Protein AF-A0A530GFE8-F1 (afdb_monomer_lite)

Secondary structure (DSSP, 8-state):
--TT--------PSP--TTTTT-S----SSSTT-TTSPP-------------HHHHHHHSTT-SSGGGS-GGGS------TTTS---

Structure (mmCIF, N/CA/C/O backbone):
data_AF-A0A530GFE8-F1
#
_entry.id   AF-A0A530GFE8-F1
#
loop_
_atom_site.group_PDB
_atom_site.id
_atom_site.type_symbol
_atom_site.label_atom_id
_atom_site.label_alt_id
_atom_site.label_comp_id
_atom_site.label_asym_id
_atom_site.label_entity_id
_atom_site.label_seq_id
_atom_site.pdbx_PDB_ins_code
_atom_site.Cartn_x
_atom_site.Cartn_y
_atom_site.Cartn_z
_atom_site.occupancy
_atom_site.B_iso_or_equiv
_atom_site.auth_seq_id
_atom_site.auth_comp_id
_atom_site.auth_asym_id
_atom_site.auth_atom_id
_atom_site.pdbx_PDB_model_num
ATOM 1 N N . GLY A 1 1 ? 0.262 -16.488 23.675 1.00 74.31 1 GLY A N 1
ATOM 2 C CA . GLY A 1 1 ? -0.601 -16.308 22.490 1.00 74.31 1 GLY A CA 1
ATOM 3 C C . GLY A 1 1 ? -2.031 -16.065 22.930 1.00 74.31 1 GLY A C 1
ATOM 4 O O . GLY A 1 1 ? -2.309 -16.238 24.111 1.00 74.31 1 GLY A O 1
ATOM 5 N N . PHE A 1 2 ? -2.918 -15.691 22.006 1.00 87.88 2 PHE A N 1
ATOM 6 C CA . PHE A 1 2 ? -4.329 -15.386 22.288 1.00 87.88 2 PHE A CA 1
ATOM 7 C C . PHE A 1 2 ? -5.267 -16.344 21.530 1.00 87.88 2 PHE A C 1
ATOM 9 O O . PHE A 1 2 ? -5.936 -15.933 20.590 1.00 87.88 2 PHE A O 1
ATOM 16 N N . PRO A 1 3 ? -5.316 -17.636 21.902 1.00 85.62 3 PRO A N 1
ATOM 17 C CA . PRO A 1 3 ? -6.030 -18.663 21.132 1.00 85.62 3 PRO A CA 1
ATOM 18 C C . PRO A 1 3 ? -7.562 -18.515 21.127 1.00 85.62 3 PRO A C 1
ATOM 20 O O . PRO A 1 3 ? -8.230 -19.244 20.408 1.00 85.62 3 PRO A O 1
ATOM 23 N N . GLN A 1 4 ? -8.116 -17.611 21.940 1.00 93.88 4 GLN A N 1
ATOM 24 C CA . GLN A 1 4 ? -9.558 -17.355 22.067 1.00 93.88 4 GLN A CA 1
ATOM 25 C C . GLN A 1 4 ? -9.961 -15.969 21.534 1.00 93.88 4 GLN A C 1
ATOM 27 O O . GLN A 1 4 ? -11.093 -15.538 21.727 1.00 93.88 4 GLN A O 1
ATOM 32 N N . MET A 1 5 ? -9.034 -15.234 20.911 1.00 93.62 5 MET A N 1
ATOM 33 C CA . MET A 1 5 ? -9.333 -13.919 20.353 1.00 93.62 5 MET A CA 1
ATOM 34 C C . MET A 1 5 ? -9.988 -14.084 18.983 1.00 93.62 5 MET A C 1
ATOM 36 O O . MET A 1 5 ? -9.365 -14.596 18.055 1.00 93.62 5 MET A O 1
ATOM 40 N N . ALA A 1 6 ? -11.238 -13.644 18.862 1.00 92.75 6 ALA A N 1
ATOM 41 C CA . ALA A 1 6 ? -11.888 -13.495 17.568 1.00 92.75 6 ALA A CA 1
ATOM 42 C C . ALA A 1 6 ? -11.371 -12.219 16.887 1.00 92.75 6 ALA A C 1
ATOM 44 O O . ALA A 1 6 ? -11.251 -11.182 17.538 1.00 92.75 6 ALA A O 1
ATOM 45 N N . ILE A 1 7 ? -11.060 -12.304 15.593 1.00 94.44 7 ILE A N 1
ATOM 46 C CA . ILE A 1 7 ? -10.603 -11.171 14.783 1.00 94.44 7 ILE A CA 1
ATOM 47 C C . ILE A 1 7 ? -11.535 -11.065 13.579 1.00 94.44 7 ILE A C 1
ATOM 49 O O . ILE A 1 7 ? -11.674 -12.028 12.824 1.00 94.44 7 ILE A O 1
ATOM 53 N N . ASP A 1 8 ? -12.159 -9.901 13.416 1.00 95.56 8 ASP A N 1
ATOM 54 C CA . ASP A 1 8 ? -12.883 -9.522 12.204 1.00 95.56 8 ASP A CA 1
ATOM 55 C C . ASP A 1 8 ? -11.967 -8.645 11.340 1.00 95.56 8 ASP A C 1
ATOM 57 O O . ASP A 1 8 ? -11.390 -7.676 11.835 1.00 95.56 8 ASP A O 1
ATOM 61 N N . VAL A 1 9 ? -11.794 -9.008 10.067 1.00 95.62 9 VAL A N 1
ATOM 62 C CA . VAL A 1 9 ? -10.908 -8.304 9.129 1.00 95.62 9 VAL A CA 1
ATOM 63 C C . VAL A 1 9 ? -11.737 -7.779 7.970 1.00 95.62 9 VAL A C 1
ATOM 65 O O . VAL A 1 9 ? -12.382 -8.545 7.255 1.00 95.62 9 VAL A O 1
ATOM 68 N N . ARG A 1 10 ? -11.668 -6.464 7.760 1.00 95.19 10 ARG A N 1
ATOM 69 C CA . ARG A 1 10 ? -12.381 -5.746 6.701 1.00 95.19 10 ARG A CA 1
ATOM 70 C C . ARG A 1 10 ? -11.385 -4.995 5.826 1.00 95.19 10 ARG A C 1
ATOM 72 O O . ARG A 1 10 ? -10.360 -4.523 6.317 1.00 95.19 10 ARG A O 1
ATOM 79 N N . VAL A 1 11 ? -11.695 -4.890 4.536 1.00 92.19 11 VAL A N 1
ATOM 80 C CA . VAL A 1 11 ? -10.957 -4.059 3.575 1.00 92.19 11 VAL A CA 1
ATOM 81 C C . VAL A 1 11 ? -11.898 -2.955 3.126 1.00 92.19 11 VAL A C 1
ATOM 83 O O . VAL A 1 11 ? -12.962 -3.237 2.581 1.00 92.19 11 VAL A O 1
ATOM 86 N N . GLU A 1 12 ? -11.513 -1.714 3.400 1.00 90.94 12 GLU A N 1
ATOM 87 C CA . GLU A 1 12 ? -12.333 -0.525 3.172 1.00 90.94 12 GLU A CA 1
ATOM 88 C C . GLU A 1 12 ? -11.433 0.630 2.738 1.00 90.94 12 GLU A C 1
ATOM 90 O O . GLU A 1 12 ? -10.314 0.759 3.252 1.00 90.94 12 GLU A O 1
ATOM 95 N N . ASP A 1 13 ? -11.932 1.455 1.820 1.00 86.19 13 ASP A N 1
ATOM 96 C CA . ASP A 1 13 ? -11.269 2.682 1.387 1.00 86.19 13 ASP A CA 1
ATOM 97 C C . ASP A 1 13 ? -11.316 3.739 2.498 1.00 86.19 13 ASP A C 1
ATOM 99 O O . ASP A 1 13 ? -12.297 3.848 3.236 1.00 86.19 13 ASP A O 1
ATOM 103 N N . ASP A 1 14 ? -10.255 4.534 2.621 1.00 84.88 14 ASP A N 1
ATOM 104 C CA . ASP A 1 14 ? -10.225 5.652 3.561 1.00 84.88 14 ASP A CA 1
ATOM 105 C C . ASP A 1 14 ? -10.997 6.878 3.016 1.00 84.88 14 ASP A C 1
ATOM 107 O O . ASP A 1 14 ? -10.984 7.136 1.808 1.00 84.88 14 ASP A O 1
ATOM 111 N N . PRO A 1 15 ? -11.628 7.686 3.894 1.00 90.06 15 PRO A N 1
ATOM 112 C CA . PRO A 1 15 ? -11.706 7.516 5.348 1.00 90.06 15 PRO A CA 1
ATOM 113 C C . PRO A 1 15 ? -12.877 6.624 5.801 1.00 90.06 15 PRO A C 1
ATOM 115 O O . PRO A 1 15 ? -13.949 6.628 5.197 1.00 90.06 15 PRO A O 1
ATOM 118 N N . VAL A 1 16 ? -12.717 5.964 6.954 1.00 90.75 16 VAL A N 1
ATOM 119 C CA . VAL A 1 16 ? -13.789 5.245 7.664 1.00 90.75 16 VAL A CA 1
ATOM 120 C C . VAL A 1 16 ? -14.098 5.885 9.018 1.00 90.75 16 VAL A C 1
ATOM 122 O O . VAL A 1 16 ? -13.221 6.398 9.709 1.00 90.75 16 VAL A O 1
ATOM 125 N N . ASP A 1 17 ? -15.360 5.838 9.443 1.00 92.00 17 ASP A N 1
ATOM 126 C CA . ASP A 1 17 ? -15.743 6.284 10.786 1.00 92.00 17 ASP A CA 1
ATOM 127 C C . ASP A 1 17 ? -15.523 5.144 11.788 1.00 92.00 17 ASP A C 1
ATOM 129 O O . ASP A 1 17 ? -16.416 4.332 12.040 1.00 92.00 17 ASP A O 1
ATOM 133 N N . VAL A 1 18 ? -14.311 5.075 12.346 1.00 92.88 18 VAL A N 1
ATOM 134 C CA . VAL A 1 18 ? -13.902 3.979 13.240 1.00 92.88 18 VAL A CA 1
ATOM 135 C C . VAL A 1 18 ? -14.828 3.799 14.444 1.00 92.88 18 VAL A C 1
ATOM 137 O O . VAL A 1 18 ? -15.096 2.671 14.849 1.00 92.88 18 VAL A O 1
ATOM 140 N N . VAL A 1 19 ? -15.379 4.892 14.984 1.00 91.19 19 VAL A N 1
ATOM 141 C CA . VAL A 1 19 ? -16.257 4.833 16.159 1.00 91.19 19 VAL A CA 1
ATOM 142 C C . VAL A 1 19 ? -17.628 4.307 15.759 1.00 91.19 19 VAL A C 1
ATOM 144 O O . VAL A 1 19 ? -18.131 3.376 16.382 1.00 91.19 19 VAL A O 1
ATOM 147 N N . ARG A 1 20 ? -18.241 4.868 14.708 1.00 93.94 20 ARG A N 1
ATOM 148 C CA . ARG A 1 20 ? -19.581 4.437 14.275 1.00 93.94 20 ARG A CA 1
ATOM 149 C C . ARG A 1 20 ? -19.604 3.015 13.730 1.00 93.94 20 ARG A C 1
ATOM 151 O O . ARG A 1 20 ? -20.651 2.375 13.782 1.00 93.94 20 ARG A O 1
ATOM 158 N N . GLN A 1 21 ? -18.484 2.533 13.201 1.00 94.56 21 GLN A N 1
ATOM 159 C CA . GLN A 1 21 ? -18.381 1.203 12.606 1.00 94.56 21 GLN A CA 1
ATOM 160 C C . GLN A 1 21 ? -17.885 0.114 13.572 1.00 94.56 21 GLN A C 1
ATOM 162 O O . GLN A 1 21 ? -17.732 -1.039 13.155 1.00 94.56 21 GLN A O 1
ATOM 167 N N . ASN A 1 22 ? -17.678 0.451 14.853 1.00 94.25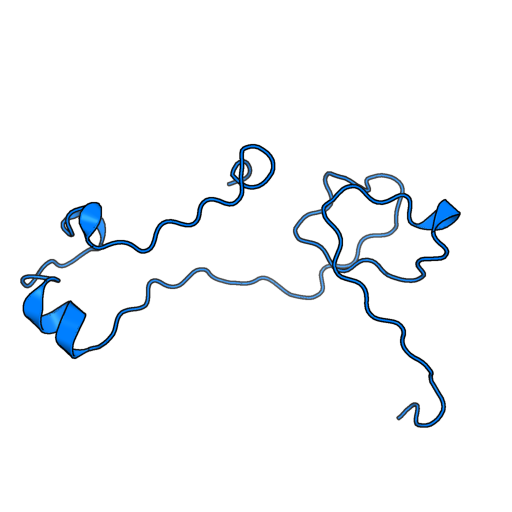 22 ASN A N 1
ATOM 168 C CA . ASN A 1 22 ? -17.130 -0.443 15.879 1.00 94.25 22 ASN A CA 1
ATOM 169 C C . ASN A 1 22 ? -15.777 -1.050 15.460 1.00 94.25 22 ASN A C 1
ATOM 171 O O . ASN A 1 22 ? -15.581 -2.262 15.541 1.00 94.25 22 ASN A O 1
ATOM 175 N N . ILE A 1 23 ? -14.868 -0.208 14.962 1.00 95.25 23 ILE A N 1
ATOM 176 C CA . ILE A 1 23 ? -13.504 -0.595 14.594 1.00 95.25 23 ILE A CA 1
ATOM 177 C C . ILE A 1 23 ? -12.575 -0.277 15.766 1.00 95.25 23 ILE A C 1
ATOM 179 O O . ILE A 1 23 ? -12.381 0.886 16.117 1.00 95.25 23 ILE A O 1
ATOM 183 N N . ASP A 1 24 ? -11.951 -1.313 16.328 1.00 95.38 24 ASP A N 1
ATOM 184 C CA . ASP A 1 24 ? -10.961 -1.155 17.399 1.00 95.38 24 ASP A CA 1
ATOM 185 C C . ASP A 1 24 ? -9.602 -0.662 16.874 1.00 95.38 24 ASP A C 1
ATOM 187 O O . ASP A 1 24 ? -8.904 0.097 17.548 1.00 95.38 24 ASP A O 1
ATOM 191 N N . LEU A 1 25 ? -9.205 -1.106 15.673 1.00 94.44 25 LEU A N 1
ATOM 192 C CA . LEU A 1 25 ? -7.908 -0.816 15.053 1.00 94.44 25 LEU A CA 1
ATOM 193 C C . LEU A 1 25 ? -8.054 -0.587 13.543 1.00 94.44 25 LEU A C 1
ATOM 195 O O . LEU A 1 25 ? -8.630 -1.415 12.839 1.00 94.44 25 LEU A O 1
ATOM 199 N N . ARG A 1 26 ? -7.451 0.494 13.034 1.00 93.69 26 ARG A N 1
ATOM 200 C CA . ARG A 1 26 ? -7.261 0.750 11.597 1.00 93.69 26 ARG A CA 1
ATOM 201 C C . ARG A 1 26 ? -5.774 0.657 11.270 1.00 93.69 26 ARG A C 1
ATOM 203 O O . ARG A 1 26 ? -4.957 1.321 11.904 1.00 93.69 26 ARG A O 1
ATOM 210 N N . ILE A 1 27 ? -5.438 -0.165 10.281 1.00 92.88 27 ILE A N 1
ATOM 211 C CA . ILE A 1 27 ? -4.097 -0.224 9.694 1.00 92.88 27 ILE A CA 1
ATOM 212 C C . ILE A 1 27 ? -4.185 0.476 8.342 1.00 92.88 27 ILE A C 1
ATOM 214 O O . ILE A 1 27 ? -4.909 0.019 7.461 1.00 92.88 27 ILE A O 1
ATOM 218 N N . SER A 1 28 ? -3.484 1.596 8.202 1.00 88.75 28 SER A N 1
ATOM 219 C CA . SER A 1 28 ? -3.501 2.434 7.003 1.00 88.75 2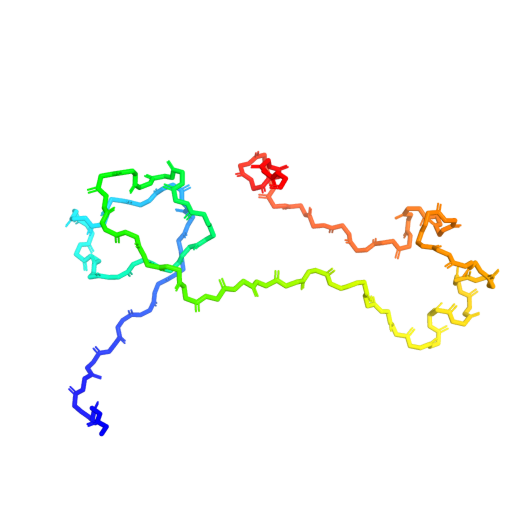8 SER A CA 1
ATOM 220 C C . SER A 1 28 ? -2.123 3.036 6.740 1.00 88.75 28 SER A C 1
ATOM 222 O O . SER A 1 28 ? -1.264 3.080 7.625 1.00 88.75 28 SER A O 1
ATOM 224 N N . TYR A 1 29 ? -1.932 3.527 5.518 1.00 86.44 29 TYR A N 1
ATOM 225 C CA . TYR A 1 29 ? -0.781 4.341 5.155 1.00 86.44 29 TYR A CA 1
ATOM 226 C C . TYR A 1 29 ? -1.016 5.801 5.548 1.00 86.44 29 TYR A C 1
ATOM 228 O O . TYR A 1 29 ? -2.027 6.397 5.184 1.00 86.44 29 TYR A O 1
ATOM 236 N N . GLY A 1 30 ? -0.068 6.376 6.290 1.00 80.75 30 GLY A N 1
ATOM 237 C CA . GLY A 1 30 ? -0.157 7.754 6.776 1.00 80.75 30 GLY A CA 1
ATOM 238 C C . GLY A 1 30 ? -1.214 7.974 7.867 1.00 80.75 30 GLY A C 1
ATOM 239 O O . GLY A 1 30 ? -1.926 7.063 8.289 1.00 80.75 30 GLY A O 1
ATOM 240 N N . ASP A 1 31 ? -1.284 9.213 8.350 1.00 76.69 31 ASP A N 1
ATOM 241 C CA . ASP A 1 31 ? -2.168 9.664 9.435 1.00 76.69 31 ASP A CA 1
ATOM 242 C C . ASP A 1 31 ? -3.175 10.744 8.999 1.00 76.69 31 ASP A C 1
ATOM 244 O O . ASP A 1 31 ? -4.020 11.164 9.792 1.00 76.69 31 ASP A O 1
ATOM 248 N N . TYR A 1 32 ? -3.130 11.151 7.726 1.00 82.94 32 TYR A N 1
ATOM 249 C CA . TYR A 1 32 ? -3.871 12.289 7.178 1.00 82.94 32 TYR A CA 1
ATOM 250 C C . TYR A 1 32 ? -5.381 12.250 7.466 1.00 82.94 32 TYR A C 1
ATOM 252 O O . TYR A 1 32 ? -5.982 13.270 7.801 1.00 82.94 32 TYR A O 1
ATOM 260 N N . HIS A 1 33 ? -6.000 11.071 7.371 1.00 84.88 33 HIS A N 1
ATOM 261 C CA . HIS A 1 33 ? -7.444 10.910 7.550 1.00 84.88 33 HIS A CA 1
ATOM 262 C C . HIS A 1 33 ? -7.898 10.855 9.017 1.00 84.88 33 HIS A C 1
ATOM 264 O O . HIS A 1 33 ? -9.093 10.984 9.282 1.00 84.88 33 HIS A O 1
ATOM 270 N N . TYR A 1 34 ? -6.977 10.696 9.977 1.00 87.88 34 TYR A N 1
ATOM 271 C CA . TYR A 1 34 ? -7.310 10.390 11.374 1.00 87.88 34 TYR A CA 1
ATOM 272 C C . TYR A 1 34 ? -6.548 11.235 12.411 1.00 87.88 34 TYR A C 1
ATOM 274 O O . TYR A 1 34 ? -6.062 10.690 13.405 1.00 87.88 34 TYR A O 1
ATOM 282 N N . PRO A 1 35 ? -6.483 12.574 12.273 1.00 85.81 35 PRO A N 1
ATOM 283 C CA . PRO A 1 35 ? -5.661 13.421 13.145 1.00 85.81 35 PRO A CA 1
ATOM 284 C C . PRO A 1 35 ? -6.100 13.415 14.620 1.00 85.81 35 PRO A C 1
ATOM 286 O O . PRO A 1 35 ? -5.328 13.789 15.499 1.00 85.81 35 PRO A O 1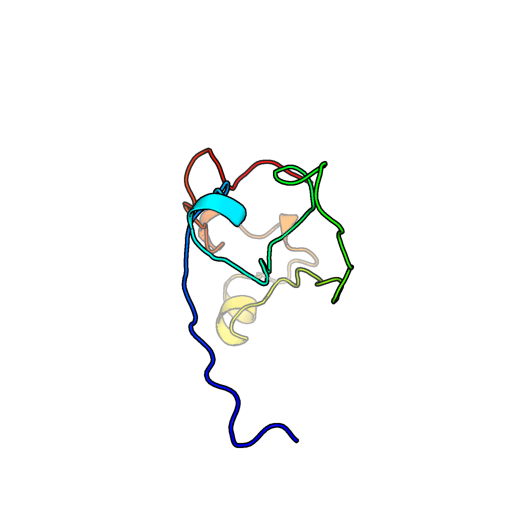
ATOM 289 N N . ALA A 1 36 ? -7.342 13.013 14.904 1.00 89.19 36 ALA A N 1
ATOM 290 C CA . ALA A 1 36 ? -7.886 12.929 16.260 1.00 89.19 36 ALA A CA 1
ATOM 291 C C . ALA A 1 36 ? -7.622 11.576 16.952 1.00 89.19 36 ALA A C 1
ATOM 293 O O . ALA A 1 36 ? -7.944 11.429 18.132 1.00 89.19 36 ALA A O 1
ATOM 294 N N . LEU A 1 37 ? -7.077 10.583 16.241 1.00 91.50 37 LEU A N 1
ATOM 295 C CA . LEU A 1 37 ? -6.803 9.256 16.789 1.00 91.50 37 LEU A CA 1
ATOM 296 C C . LEU A 1 37 ? -5.349 9.127 17.242 1.00 91.50 37 LEU A C 1
ATOM 298 O O . LEU A 1 37 ? -4.445 9.817 16.773 1.00 91.50 37 LEU A O 1
ATOM 302 N N . LYS A 1 38 ? -5.108 8.187 18.161 1.00 92.50 38 LYS A N 1
ATOM 303 C CA . LYS A 1 38 ? -3.746 7.804 18.524 1.00 92.50 38 LYS A CA 1
ATOM 304 C C . LYS A 1 38 ? -3.136 6.981 17.392 1.00 92.50 38 LYS A C 1
ATOM 306 O O . LYS A 1 38 ? -3.561 5.852 17.159 1.00 92.50 38 LYS A O 1
ATOM 311 N N . MET A 1 39 ? -2.076 7.507 16.792 1.00 91.06 39 MET A N 1
ATOM 312 C CA . MET A 1 39 ? -1.336 6.828 15.732 1.00 91.06 39 MET A CA 1
ATOM 313 C C . MET A 1 39 ? -0.054 6.191 16.265 1.00 91.06 39 MET A C 1
ATOM 315 O O . MET A 1 39 ? 0.681 6.787 17.055 1.00 91.06 39 MET A O 1
ATOM 319 N N . VAL A 1 40 ? 0.214 4.961 15.828 1.00 93.50 40 VAL A N 1
ATOM 320 C CA . VAL A 1 40 ? 1.443 4.225 16.141 1.00 93.50 40 VAL A CA 1
ATOM 321 C C . VAL A 1 40 ? 2.042 3.725 14.833 1.00 93.50 40 VAL A C 1
ATOM 323 O O . VAL A 1 40 ? 1.412 2.952 14.116 1.00 93.50 40 VAL A O 1
ATOM 326 N N . ARG A 1 41 ? 3.270 4.154 14.524 1.00 91.56 41 ARG A N 1
ATOM 327 C CA . ARG A 1 41 ? 4.025 3.628 13.381 1.00 91.56 41 ARG A CA 1
ATOM 328 C C . ARG A 1 41 ? 4.341 2.153 13.639 1.00 91.56 41 ARG A C 1
ATOM 330 O O . ARG A 1 41 ? 5.031 1.844 14.606 1.00 91.56 41 ARG A O 1
ATOM 337 N N . LEU A 1 42 ? 3.867 1.267 12.765 1.00 94.00 42 LEU A N 1
ATOM 338 C CA . LEU A 1 42 ? 4.190 -0.163 12.829 1.00 94.00 42 LEU A CA 1
ATOM 339 C C . LEU A 1 42 ? 5.500 -0.475 12.104 1.00 94.00 42 LEU A C 1
ATOM 341 O O . LEU A 1 42 ? 6.379 -1.134 12.652 1.00 94.00 42 LEU A O 1
ATOM 345 N N . VAL A 1 43 ? 5.631 0.017 10.874 1.00 91.88 43 VAL A N 1
ATOM 346 C CA . VAL A 1 43 ? 6.775 -0.231 9.994 1.00 91.88 43 VAL A CA 1
ATOM 347 C C . VAL A 1 43 ? 6.946 0.939 9.025 1.00 91.88 43 VAL A C 1
ATOM 349 O O . VAL A 1 43 ? 6.055 1.779 8.886 1.00 91.88 43 VAL A O 1
ATOM 352 N N . HIS A 1 44 ? 8.115 1.023 8.402 1.00 89.31 44 HIS A N 1
ATOM 353 C CA . HIS A 1 44 ? 8.358 1.832 7.214 1.00 89.31 44 HIS A CA 1
ATOM 354 C C . HIS A 1 44 ? 8.664 0.871 6.068 1.00 89.31 44 HIS A C 1
ATOM 356 O O . HIS A 1 44 ? 9.557 0.037 6.219 1.00 89.31 44 HIS A O 1
ATOM 362 N N . ASP A 1 45 ? 7.896 0.937 4.988 1.00 88.81 45 ASP A N 1
ATOM 363 C CA . ASP A 1 45 ? 8.128 0.144 3.790 1.00 88.81 45 ASP A CA 1
ATOM 364 C C . ASP A 1 45 ? 9.000 0.893 2.778 1.00 88.81 45 ASP A C 1
ATOM 366 O O . ASP A 1 45 ? 9.075 2.120 2.763 1.00 88.81 45 ASP A O 1
ATOM 370 N N . GLU A 1 46 ? 9.690 0.116 1.947 1.00 88.62 46 GLU A N 1
ATOM 371 C CA . GLU A 1 46 ? 10.510 0.614 0.848 1.00 88.62 46 GLU A CA 1
ATOM 372 C C . GLU A 1 46 ? 9.907 0.144 -0.474 1.00 88.62 46 GLU A C 1
ATOM 374 O O . GLU A 1 46 ? 9.532 -1.022 -0.630 1.00 88.62 46 GLU A O 1
ATOM 379 N N . VAL A 1 47 ? 9.842 1.048 -1.451 1.00 87.06 47 VAL A N 1
ATOM 380 C CA . VAL A 1 47 ? 9.410 0.712 -2.808 1.00 87.06 47 VAL A CA 1
ATOM 381 C C . VAL A 1 47 ? 10.637 0.326 -3.621 1.00 87.06 47 VAL A C 1
ATOM 383 O O . VAL A 1 47 ? 11.479 1.167 -3.935 1.00 87.06 47 VAL A O 1
ATOM 386 N N . LEU A 1 48 ? 10.730 -0.956 -3.974 1.00 89.12 48 LEU A N 1
ATOM 387 C CA . LEU A 1 48 ? 11.807 -1.486 -4.804 1.00 89.12 48 LEU A CA 1
ATOM 388 C C . LEU A 1 48 ? 11.280 -1.833 -6.201 1.00 89.12 48 LEU A C 1
ATOM 390 O O . LEU A 1 48 ? 10.271 -2.534 -6.317 1.00 89.12 48 LEU A O 1
ATOM 394 N N . PRO A 1 49 ? 11.959 -1.399 -7.276 1.00 87.62 49 PRO A N 1
ATOM 395 C CA . PRO A 1 49 ? 11.621 -1.844 -8.615 1.00 87.62 49 PRO A CA 1
ATOM 396 C C . PRO A 1 49 ? 11.956 -3.326 -8.764 1.00 87.62 49 PRO A C 1
ATOM 398 O O . PRO A 1 49 ? 13.063 -3.769 -8.454 1.00 87.62 49 PRO A O 1
ATOM 401 N N . VAL A 1 50 ? 11.004 -4.094 -9.277 1.00 90.06 50 VAL A N 1
ATOM 402 C CA . VAL A 1 50 ? 11.181 -5.523 -9.520 1.00 90.06 50 VAL A CA 1
ATOM 403 C C . VAL A 1 50 ? 10.745 -5.872 -10.932 1.00 90.06 50 VAL A C 1
ATOM 405 O O . VAL A 1 50 ? 9.782 -5.323 -11.464 1.00 90.06 50 VAL A O 1
ATOM 408 N N . ALA A 1 51 ? 11.468 -6.802 -11.543 1.00 90.62 51 ALA A N 1
ATOM 409 C CA . ALA A 1 51 ? 11.153 -7.338 -12.855 1.00 90.62 51 ALA A CA 1
ATOM 410 C C . ALA A 1 51 ? 11.537 -8.816 -12.907 1.00 90.62 51 ALA A C 1
ATOM 412 O O . ALA A 1 51 ? 12.450 -9.262 -12.207 1.00 90.62 51 ALA A O 1
ATOM 413 N N . ALA A 1 52 ? 10.863 -9.577 -13.770 1.00 93.06 52 ALA A N 1
ATOM 414 C CA . ALA A 1 52 ? 11.322 -10.919 -14.095 1.00 93.06 52 ALA A CA 1
ATOM 415 C C . ALA A 1 52 ? 12.733 -10.836 -14.721 1.00 93.06 52 ALA A C 1
ATOM 417 O O . ALA A 1 52 ? 12.956 -9.955 -15.558 1.00 93.06 52 ALA A O 1
ATOM 418 N N . PRO A 1 53 ? 13.677 -11.737 -14.380 1.00 91.12 53 PRO A N 1
ATOM 419 C CA . PRO A 1 53 ? 15.046 -11.663 -14.896 1.00 91.12 53 PRO A CA 1
ATOM 420 C C . PRO A 1 53 ? 15.120 -11.600 -16.428 1.00 91.12 53 PRO A C 1
ATOM 422 O O . PRO A 1 53 ? 15.790 -10.727 -16.978 1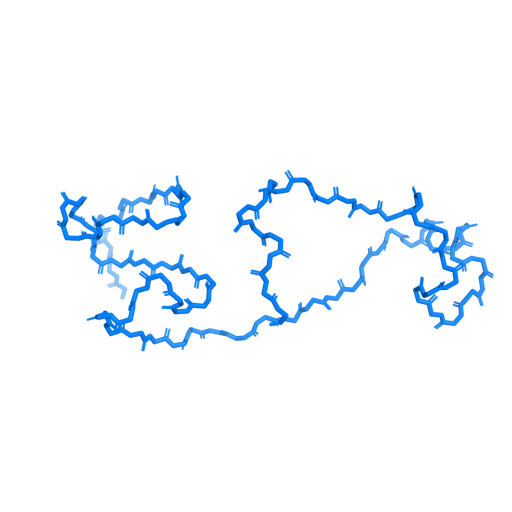.00 91.12 53 PRO A O 1
ATOM 425 N N . ASP A 1 54 ? 14.361 -12.452 -17.121 1.00 92.38 54 ASP A N 1
ATOM 426 C CA . ASP A 1 54 ? 14.335 -12.503 -18.589 1.00 92.38 54 ASP A CA 1
ATOM 427 C C . ASP A 1 54 ? 13.753 -11.224 -19.211 1.00 92.38 54 ASP A C 1
ATOM 429 O O . ASP A 1 54 ? 14.171 -10.795 -20.288 1.00 92.38 54 ASP A O 1
ATOM 433 N N . PHE A 1 55 ? 12.808 -10.576 -18.520 1.00 91.25 55 PHE A N 1
ATOM 434 C CA . PHE A 1 55 ? 12.261 -9.291 -18.949 1.00 91.25 55 PHE A CA 1
ATOM 435 C C . PHE A 1 55 ? 13.333 -8.205 -18.888 1.00 91.25 55 PHE A C 1
ATOM 437 O O . PHE A 1 55 ? 13.519 -7.473 -19.858 1.00 91.25 55 PHE A O 1
ATOM 444 N N . TRP A 1 56 ? 14.072 -8.131 -17.779 1.00 89.31 56 TRP A N 1
ATOM 445 C CA . TRP A 1 56 ? 15.151 -7.160 -17.622 1.00 89.31 56 TRP A CA 1
ATOM 446 C C . TRP A 1 56 ? 16.263 -7.371 -18.654 1.00 89.31 56 TRP A C 1
ATOM 448 O O . TRP A 1 56 ? 16.715 -6.413 -19.276 1.00 89.31 56 TRP A O 1
ATOM 458 N N . GLN A 1 57 ? 16.647 -8.622 -18.918 1.00 88.06 57 GLN A N 1
ATOM 459 C CA . GLN A 1 57 ? 17.646 -8.938 -19.944 1.00 88.06 57 GLN A CA 1
ATOM 460 C C . GLN A 1 57 ? 17.210 -8.494 -21.346 1.00 88.06 57 GLN A C 1
ATOM 462 O O . GLN A 1 57 ? 18.026 -7.991 -22.115 1.00 88.06 57 GLN A O 1
ATOM 467 N N . ARG A 1 58 ? 15.926 -8.669 -21.683 1.00 88.31 58 ARG A N 1
ATOM 468 C CA . ARG A 1 58 ? 15.401 -8.365 -23.019 1.00 88.31 58 ARG A CA 1
ATOM 469 C C . ARG A 1 58 ? 15.058 -6.890 -23.229 1.00 88.31 58 ARG A C 1
ATOM 471 O O . ARG A 1 58 ? 15.279 -6.379 -24.322 1.00 88.31 58 ARG A O 1
ATOM 478 N N . TYR A 1 59 ? 14.484 -6.237 -22.222 1.00 86.06 59 TYR A N 1
ATOM 479 C CA . TYR A 1 59 ? 13.877 -4.905 -22.347 1.00 86.06 59 TYR A CA 1
ATOM 480 C C . TYR A 1 59 ? 14.557 -3.834 -21.496 1.00 86.06 59 TYR A C 1
ATOM 482 O O . TYR A 1 59 ? 14.400 -2.653 -21.784 1.00 86.06 59 TYR A O 1
ATOM 490 N N . GLY A 1 60 ? 15.355 -4.221 -20.496 1.00 81.19 60 GLY A N 1
ATOM 491 C CA . GLY A 1 60 ? 16.223 -3.289 -19.773 1.00 81.19 60 GLY A CA 1
ATOM 492 C C . GLY A 1 60 ? 17.349 -2.745 -20.656 1.00 81.19 60 GLY A C 1
ATOM 493 O O . GLY A 1 60 ? 17.903 -1.699 -20.356 1.00 81.19 60 GLY A O 1
ATOM 494 N N . ASN A 1 61 ? 17.667 -3.423 -21.768 1.00 67.31 61 ASN A N 1
ATOM 495 C CA . ASN A 1 61 ? 18.550 -2.949 -22.844 1.00 67.31 61 ASN A CA 1
ATOM 496 C C . ASN A 1 61 ? 19.922 -2.410 -22.376 1.00 67.31 61 ASN A C 1
ATOM 498 O O . ASN A 1 61 ? 20.440 -1.440 -22.924 1.00 67.31 61 ASN A O 1
ATOM 502 N N . GLY A 1 62 ? 20.505 -3.005 -21.328 1.00 70.12 62 GLY A N 1
ATOM 503 C CA . GLY A 1 62 ? 21.770 -2.532 -20.747 1.00 70.12 62 GLY A CA 1
ATOM 504 C C . GLY A 1 62 ? 21.682 -1.157 -20.076 1.00 70.12 62 GLY A C 1
ATOM 505 O O . GLY A 1 62 ? 22.716 -0.562 -19.777 1.00 70.12 62 GLY A O 1
ATOM 506 N N . SER A 1 63 ? 20.470 -0.651 -19.847 1.00 71.81 63 SER A N 1
ATOM 507 C CA . SER A 1 63 ? 20.257 0.606 -19.155 1.00 71.81 63 SER A CA 1
ATOM 508 C C . SER A 1 63 ? 20.776 0.522 -17.714 1.00 71.81 63 SER A C 1
ATOM 510 O O . SER A 1 63 ? 20.504 -0.455 -17.006 1.00 71.81 63 SER A O 1
ATOM 512 N N . PRO A 1 64 ? 21.504 1.553 -17.253 1.00 70.31 64 PRO A N 1
ATOM 513 C CA . PRO A 1 64 ? 21.946 1.641 -15.872 1.00 70.31 64 PRO A CA 1
ATOM 514 C C . PRO A 1 64 ? 20.814 2.011 -14.900 1.00 70.31 64 PRO A C 1
ATOM 516 O O . PRO A 1 64 ? 21.010 1.873 -13.693 1.00 70.31 64 PRO A O 1
ATOM 519 N N . THR A 1 65 ? 19.661 2.512 -15.376 1.00 81.56 65 THR A N 1
ATOM 520 C CA . THR A 1 65 ? 18.600 3.058 -14.512 1.00 81.56 65 THR A CA 1
ATOM 521 C C . THR A 1 65 ? 17.190 2.808 -15.049 1.00 81.56 65 THR A C 1
ATOM 523 O O . THR A 1 65 ? 16.973 2.611 -16.234 1.00 81.56 65 THR A O 1
ATOM 526 N N . LEU A 1 66 ? 16.170 2.892 -14.193 1.00 83.88 66 LEU A N 1
ATOM 527 C CA . LEU A 1 66 ? 14.780 2.796 -14.661 1.00 83.88 66 LEU A CA 1
ATOM 528 C C . LEU A 1 66 ? 14.391 3.914 -15.638 1.00 83.88 66 LEU A C 1
ATOM 530 O O . LEU A 1 66 ? 13.474 3.722 -16.426 1.00 83.88 66 LEU A O 1
ATOM 534 N N . ALA A 1 67 ? 15.064 5.067 -15.595 1.00 84.81 67 ALA A N 1
ATOM 535 C CA . ALA A 1 67 ? 14.695 6.229 -16.400 1.00 84.81 67 ALA A CA 1
ATOM 536 C C . ALA A 1 67 ? 14.857 5.999 -17.911 1.00 84.81 67 ALA A C 1
ATOM 538 O O . ALA A 1 67 ? 14.199 6.682 -18.693 1.00 84.81 67 ALA A O 1
ATOM 539 N N . ASP A 1 68 ? 15.686 5.034 -18.325 1.00 83.69 68 ASP A N 1
ATOM 540 C CA . ASP A 1 68 ? 15.880 4.730 -19.747 1.00 83.69 68 ASP A CA 1
ATOM 541 C C . ASP A 1 68 ? 14.966 3.596 -20.246 1.00 83.69 68 ASP A C 1
ATOM 543 O O . ASP A 1 68 ? 14.981 3.256 -21.432 1.00 83.69 68 ASP A O 1
ATOM 547 N N . VAL A 1 69 ? 14.157 3.000 -19.363 1.00 86.56 69 VAL A N 1
ATOM 548 C CA . VAL A 1 69 ? 13.151 2.004 -19.741 1.00 86.56 69 VAL A CA 1
ATOM 549 C C . VAL A 1 69 ? 11.892 2.729 -20.206 1.00 86.56 69 VAL A C 1
ATOM 551 O O . VAL A 1 69 ? 11.334 3.561 -19.494 1.00 86.56 69 VAL A O 1
ATOM 554 N N . HIS A 1 70 ? 11.420 2.398 -21.408 1.00 88.00 70 HIS A N 1
ATOM 555 C CA . HIS A 1 70 ? 10.214 3.009 -21.964 1.00 88.00 70 HIS A CA 1
ATOM 556 C C . HIS A 1 70 ? 8.987 2.739 -21.074 1.00 88.00 70 HIS A C 1
ATOM 558 O O . HIS A 1 70 ? 8.753 1.603 -20.669 1.00 88.00 70 HIS A O 1
ATOM 564 N N . GLU A 1 71 ? 8.157 3.755 -20.820 1.00 88.94 71 GLU A N 1
ATOM 565 C CA . GLU A 1 71 ? 7.050 3.701 -19.846 1.00 88.94 71 GLU A CA 1
ATOM 566 C C . GLU A 1 71 ? 6.032 2.573 -20.083 1.00 88.94 71 GLU A C 1
ATOM 568 O O . GLU A 1 71 ? 5.415 2.069 -19.143 1.00 88.94 71 GLU A O 1
ATOM 573 N N . SER A 1 72 ? 5.872 2.140 -21.337 1.00 89.88 72 SER A N 1
ATOM 574 C CA . SER A 1 72 ? 4.979 1.037 -21.714 1.00 89.88 72 SER A CA 1
ATOM 575 C C . SER A 1 72 ? 5.410 -0.313 -21.132 1.00 89.88 72 SER A C 1
ATOM 577 O O . SER A 1 72 ? 4.672 -1.289 -21.231 1.00 89.88 72 SER A O 1
ATOM 579 N N . HIS A 1 73 ? 6.626 -0.394 -20.592 1.00 89.88 73 HIS A N 1
ATOM 580 C CA . HIS A 1 73 ? 7.171 -1.570 -19.924 1.00 89.88 73 HIS A CA 1
ATOM 581 C C . HIS A 1 73 ? 6.910 -1.582 -18.413 1.00 89.88 73 HIS A C 1
ATOM 583 O O . HIS A 1 73 ? 7.180 -2.599 -17.774 1.00 89.88 73 HIS A O 1
ATOM 589 N N . PHE A 1 74 ? 6.369 -0.504 -17.839 1.00 90.50 74 PHE A N 1
ATOM 590 C CA . PHE A 1 74 ? 6.007 -0.461 -16.426 1.00 90.50 74 PHE A CA 1
ATOM 591 C C . PHE A 1 74 ? 4.595 -0.980 -16.166 1.00 90.50 74 PHE A C 1
ATOM 593 O O . PHE A 1 74 ? 3.686 -0.851 -16.987 1.00 90.50 74 PHE A O 1
ATOM 600 N N . ILE A 1 75 ? 4.420 -1.565 -14.980 1.00 89.12 75 ILE A N 1
ATOM 601 C CA . ILE A 1 75 ? 3.106 -1.931 -14.459 1.00 89.12 75 ILE A CA 1
ATOM 602 C C . ILE A 1 75 ? 2.504 -0.675 -13.842 1.00 89.12 75 ILE A C 1
ATOM 604 O O . ILE A 1 75 ? 2.940 -0.210 -12.790 1.00 89.12 75 ILE A O 1
ATOM 608 N N . HIS A 1 76 ? 1.489 -0.142 -14.508 1.00 86.12 76 HIS A N 1
ATOM 609 C CA . HIS A 1 76 ? 0.731 0.997 -14.014 1.00 86.12 76 HIS A CA 1
ATOM 610 C C . HIS A 1 76 ? -0.434 0.504 -13.175 1.00 86.12 76 HIS A C 1
ATOM 612 O O . HIS A 1 76 ? -1.159 -0.415 -13.561 1.00 86.12 76 HIS A O 1
ATOM 618 N N . THR A 1 77 ? -0.628 1.134 -12.027 1.00 77.12 77 THR A N 1
ATOM 619 C CA . THR A 1 77 ? -1.787 0.879 -11.183 1.00 77.12 77 THR A CA 1
ATOM 620 C C . THR A 1 77 ? -2.768 2.034 -11.328 1.00 77.12 77 THR A C 1
ATOM 622 O O . THR A 1 77 ? -2.397 3.199 -11.219 1.00 77.12 77 THR A O 1
ATOM 625 N N . ASN A 1 78 ? -4.031 1.716 -11.616 1.00 67.56 78 ASN A N 1
ATOM 626 C CA . ASN A 1 78 ? -5.103 2.705 -11.676 1.00 67.56 78 ASN A CA 1
ATOM 627 C C . ASN A 1 78 ? -5.928 2.627 -10.390 1.00 67.56 78 ASN A C 1
ATOM 629 O O . ASN A 1 78 ? -7.003 2.034 -10.360 1.00 67.56 78 ASN A O 1
ATOM 633 N N . TRP A 1 79 ? -5.389 3.205 -9.322 1.00 67.00 79 TRP A N 1
ATOM 634 C CA . TRP A 1 79 ? -6.033 3.250 -8.008 1.00 67.00 79 TRP A CA 1
ATOM 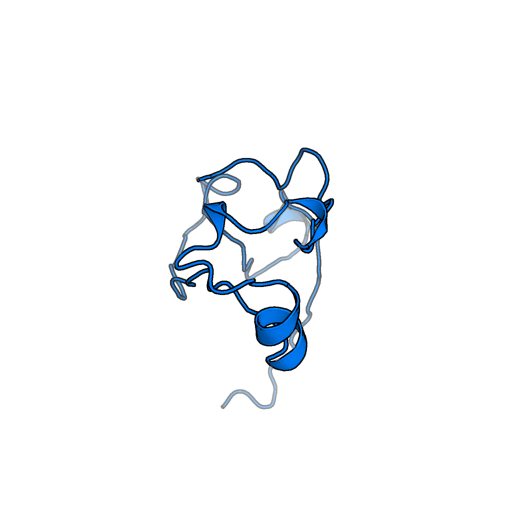635 C C . TRP A 1 79 ? -7.100 4.357 -7.884 1.00 67.00 79 TRP A C 1
ATOM 637 O O . TRP A 1 79 ? -7.655 4.578 -6.811 1.00 67.00 79 TRP A O 1
ATOM 647 N N . GLY A 1 80 ? -7.395 5.071 -8.976 1.00 62.03 80 GLY A N 1
ATOM 648 C CA . GLY A 1 80 ? -8.288 6.225 -8.971 1.00 62.03 80 GLY A CA 1
ATOM 649 C C . GLY A 1 80 ? -7.667 7.489 -8.346 1.00 62.03 80 GLY A C 1
ATOM 650 O O . GLY A 1 80 ? -6.565 7.459 -7.794 1.00 62.03 80 GLY A O 1
ATOM 651 N N . PRO A 1 81 ? -8.366 8.635 -8.437 1.00 56.78 81 PRO A N 1
ATOM 652 C CA . PRO A 1 81 ? -7.833 9.945 -8.049 1.00 56.78 81 PRO A CA 1
ATOM 653 C C . PRO A 1 81 ? -7.543 10.097 -6.548 1.00 56.78 81 PRO A C 1
ATOM 655 O O . PRO A 1 81 ? -6.793 10.990 -6.174 1.00 56.78 81 PRO A O 1
ATOM 658 N N . ASN A 1 82 ? -8.098 9.231 -5.695 1.00 53.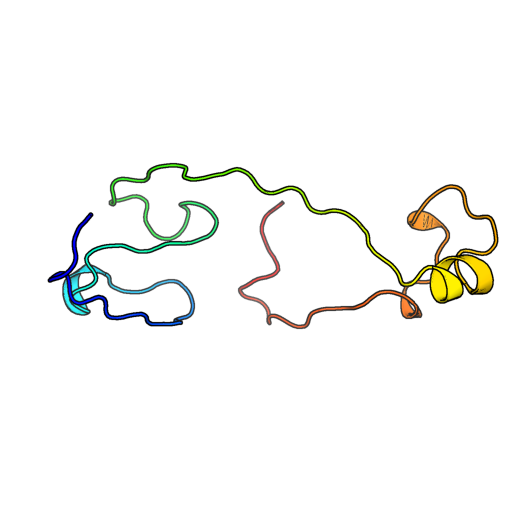41 82 ASN A N 1
ATOM 659 C CA . ASN A 1 82 ? -7.955 9.333 -4.239 1.00 53.41 82 ASN A CA 1
ATOM 660 C C . ASN A 1 82 ? -6.683 8.669 -3.687 1.00 53.41 82 ASN A C 1
ATOM 662 O O . ASN A 1 82 ? -6.345 8.893 -2.531 1.00 53.41 82 ASN A O 1
ATOM 666 N N . TYR A 1 83 ? -5.980 7.861 -4.486 1.00 53.09 83 TYR A N 1
ATOM 667 C CA . TYR A 1 83 ? -4.828 7.079 -4.016 1.00 53.09 83 TYR A CA 1
ATOM 668 C C . TYR A 1 83 ? -3.478 7.650 -4.487 1.00 53.09 83 TYR A C 1
ATOM 670 O O . TYR A 1 83 ? -2.436 7.354 -3.917 1.00 53.09 83 TYR A O 1
ATOM 678 N N . ALA A 1 84 ? -3.480 8.477 -5.540 1.00 43.56 84 ALA A N 1
ATOM 679 C CA . ALA A 1 84 ? -2.272 8.884 -6.269 1.00 43.56 84 ALA A CA 1
ATOM 680 C C . ALA A 1 84 ? -1.577 10.152 -5.744 1.00 43.56 84 ALA A C 1
ATOM 682 O O . ALA A 1 84 ? -0.658 10.665 -6.379 1.00 43.56 84 ALA A O 1
ATOM 683 N N . SER A 1 85 ? -1.984 10.683 -4.602 1.00 42.47 85 SER A N 1
ATOM 684 C CA . SER A 1 85 ? -1.330 11.844 -4.009 1.00 42.47 85 SER A CA 1
ATOM 685 C C . SER A 1 85 ? -0.920 11.468 -2.609 1.00 42.47 85 SER A C 1
ATOM 687 O O . SER A 1 85 ? -1.800 11.431 -1.769 1.00 42.47 85 SER A O 1
ATOM 689 N N . HIS A 1 86 ? 0.348 11.119 -2.393 1.00 38.72 86 HIS A N 1
ATOM 690 C CA . HIS A 1 86 ? 1.246 11.734 -1.408 1.00 38.72 86 HIS A CA 1
ATOM 691 C C . HIS A 1 86 ? 2.677 11.204 -1.672 1.00 38.72 86 HIS A C 1
ATOM 693 O O . HIS A 1 86 ? 2.827 10.008 -1.924 1.00 38.72 86 HIS A O 1
ATOM 699 N N . PRO A 1 87 ? 3.698 12.081 -1.708 1.00 44.31 87 PRO A N 1
ATOM 700 C CA . PRO A 1 87 ? 5.097 11.695 -1.893 1.00 44.31 87 PRO A CA 1
ATOM 701 C C . PRO A 1 87 ? 5.708 11.056 -0.639 1.00 44.31 87 PRO A C 1
ATOM 703 O O . PRO A 1 87 ? 5.157 11.264 0.469 1.00 44.31 87 PRO A O 1
#

Radius of gyration: 19.51 Å; chains: 1; bounding box: 42×32×46 Å

pLDDT: mean 84.19, std 13.13, range [38.72, 95.62]

Foldseek 3Di:
DCPPDDDDDDDDDPDDPCVVVVNPDDDDDDCVRPPPDDDDDPDDDDDDDDDDPVCCVVQVVPPPDPVPGDPVSDDDDCPDPVPPDDD

Sequence (87 aa):
GFPQMAIDVRVEDDPVDVVRQNIDLRISYGDYHYPALKMVRLVHDEVLPVAAPDFWQRYGNGSPTLADVHESHFIHTNWGPNYASHP